Protein AF-A0A3A5ANA4-F1 (afdb_monomer_lite)

pLDDT: mean 90.73, std 12.86, range [38.0, 98.06]

Secondary structure (DSSP, 8-state):
-----S---HHHHHHHHHHHGGGGGG--TT-BGGGSTT--HHHHHHHHHHHHHHHT----HHHHTTTTBHHHHHHHHHHTT---

Foldseek 3Di:
DDDDDPAPDVLLLVLLCVLLPVCSVVQDAPDFCVVRPPDDPVSLVSSVVSLCVVLVDDDDPVLSVLSRHPNSSCVSCVVVVHGD

Radius of gyration: 11.7 Å; chains: 1; bounding box: 28×29×26 Å

Sequence (84 aa):
MMHMPLFSNPKIREILESVLEEYAEEAIAGVPFTELKCWDSMRYVLLVVSVQSTFEVELDESQIVKITTLIGMCEVLKEHGVSP

Structure (mmCIF, N/CA/C/O backbone):
data_AF-A0A3A5ANA4-F1
#
_entry.id   AF-A0A3A5ANA4-F1
#
loop_
_atom_site.group_PDB
_atom_site.id
_atom_site.type_symbol
_atom_site.label_atom_id
_atom_site.label_alt_id
_atom_site.label_comp_id
_atom_site.label_asym_id
_atom_site.label_entity_id
_atom_site.label_seq_id
_atom_site.pdbx_PDB_ins_code
_atom_site.Cartn_x
_atom_site.Cartn_y
_atom_site.Cartn_z
_atom_site.occupancy
_atom_site.B_iso_or_equiv
_atom_site.auth_seq_id
_atom_site.auth_comp_id
_atom_site.auth_asym_id
_atom_site.auth_atom_id
_atom_site.pdbx_PDB_model_num
ATOM 1 N N . MET A 1 1 ? 10.360 15.504 -13.621 1.00 40.44 1 MET A N 1
ATOM 2 C CA . MET A 1 1 ? 8.883 15.475 -13.652 1.00 40.44 1 MET A CA 1
ATOM 3 C C . MET A 1 1 ? 8.418 15.507 -12.209 1.00 40.44 1 MET A C 1
ATOM 5 O O . MET A 1 1 ? 8.853 14.655 -11.454 1.00 40.44 1 MET A O 1
ATOM 9 N N . MET A 1 2 ? 7.652 16.516 -11.793 1.00 38.00 2 MET A N 1
ATOM 10 C CA . MET A 1 2 ? 7.074 16.547 -10.443 1.00 38.00 2 MET A CA 1
ATOM 11 C C . MET A 1 2 ? 5.793 15.710 -10.458 1.00 38.00 2 MET A C 1
ATOM 13 O O . MET A 1 2 ? 4.763 16.184 -10.933 1.00 38.00 2 MET A O 1
ATOM 17 N N . HIS A 1 3 ? 5.859 14.470 -9.973 1.00 49.22 3 HIS A N 1
ATOM 18 C CA . HIS A 1 3 ? 4.656 13.729 -9.611 1.00 49.22 3 HIS A CA 1
ATOM 19 C C . HIS A 1 3 ? 4.130 14.306 -8.291 1.00 49.22 3 HIS A C 1
ATOM 21 O O . HIS A 1 3 ? 4.732 14.146 -7.233 1.00 49.22 3 HIS A O 1
ATOM 27 N N . MET A 1 4 ? 3.030 15.055 -8.376 1.00 45.81 4 MET A N 1
ATOM 28 C CA . MET A 1 4 ? 2.227 15.459 -7.220 1.00 45.81 4 MET A CA 1
ATOM 29 C C . MET A 1 4 ? 1.800 14.190 -6.460 1.00 45.81 4 MET A C 1
ATOM 31 O O . MET A 1 4 ? 1.388 13.228 -7.116 1.00 45.81 4 MET A O 1
ATOM 35 N N . PRO A 1 5 ? 1.903 14.135 -5.122 1.00 53.91 5 PRO A N 1
ATOM 36 C CA . PRO A 1 5 ? 1.673 12.888 -4.415 1.00 53.91 5 PRO A CA 1
ATOM 37 C C . PRO A 1 5 ? 0.175 12.565 -4.418 1.00 53.91 5 PRO A C 1
ATOM 39 O O . PRO A 1 5 ? -0.657 13.395 -4.059 1.00 53.91 5 PRO A O 1
ATOM 42 N N . LEU A 1 6 ? -0.165 11.342 -4.826 1.00 58.72 6 LEU A N 1
ATOM 43 C CA . LEU A 1 6 ? -1.528 10.783 -4.767 1.00 58.72 6 LEU A CA 1
ATOM 44 C C . LEU A 1 6 ? -2.072 10.645 -3.347 1.00 58.72 6 LEU A C 1
ATOM 46 O O . LEU A 1 6 ? -3.255 10.373 -3.160 1.00 58.72 6 LEU A O 1
ATOM 50 N N . PHE A 1 7 ? -1.185 10.796 -2.374 1.00 72.38 7 PHE A N 1
ATOM 51 C CA . PHE A 1 7 ? -1.422 10.608 -0.965 1.00 72.38 7 PHE A CA 1
ATOM 52 C C . PHE A 1 7 ? -0.891 11.830 -0.214 1.00 72.38 7 PHE A C 1
ATOM 54 O O . PHE A 1 7 ? 0.263 12.236 -0.375 1.00 72.38 7 PHE A O 1
ATOM 61 N N . SER A 1 8 ? -1.760 12.450 0.578 1.00 79.38 8 SER A N 1
ATOM 62 C CA . SER A 1 8 ? -1.397 13.533 1.496 1.00 79.38 8 SER A CA 1
ATOM 63 C C . SER A 1 8 ? -0.826 12.993 2.809 1.00 79.38 8 SER A C 1
ATOM 65 O O . SER A 1 8 ? -0.179 13.724 3.561 1.00 79.38 8 SER A O 1
ATOM 67 N N . ASN A 1 9 ? -1.038 11.702 3.067 1.00 88.38 9 ASN A N 1
ATOM 68 C CA . ASN A 1 9 ? -0.644 11.015 4.275 1.00 88.38 9 ASN A CA 1
ATOM 69 C C . ASN A 1 9 ? 0.824 10.561 4.196 1.00 88.38 9 ASN A C 1
ATOM 71 O O . ASN A 1 9 ? 1.164 9.706 3.371 1.00 88.38 9 ASN A O 1
ATOM 75 N N . PRO A 1 10 ? 1.708 11.079 5.068 1.00 91.44 10 PRO A N 1
ATOM 76 C CA . PRO A 1 10 ? 3.125 10.722 5.052 1.00 91.44 10 PRO A CA 1
ATOM 77 C C . PRO A 1 10 ? 3.360 9.235 5.341 1.00 91.44 10 PRO A C 1
ATOM 79 O O . PRO A 1 10 ? 4.299 8.663 4.798 1.00 91.44 10 PRO A O 1
ATOM 82 N N . LYS A 1 11 ? 2.470 8.573 6.093 1.00 94.31 11 LYS A N 1
ATOM 83 C CA . LYS A 1 11 ? 2.589 7.138 6.385 1.00 94.31 11 LYS A CA 1
ATOM 84 C C . LYS A 1 11 ? 2.483 6.271 5.132 1.00 94.31 11 LYS A C 1
ATOM 86 O O . LYS A 1 11 ? 3.117 5.227 5.056 1.00 94.31 11 LYS A O 1
ATOM 91 N N . ILE A 1 12 ? 1.711 6.700 4.128 1.00 93.19 12 ILE A N 1
ATOM 92 C CA . ILE A 1 12 ? 1.645 5.983 2.848 1.00 93.19 12 ILE A CA 1
ATOM 93 C C . ILE A 1 12 ? 3.003 6.028 2.151 1.00 93.19 12 ILE A C 1
ATOM 95 O O . ILE A 1 12 ? 3.448 5.016 1.615 1.00 93.19 12 ILE A O 1
ATOM 99 N N . ARG A 1 13 ? 3.688 7.177 2.206 1.00 91.44 13 ARG A N 1
ATOM 100 C CA . ARG A 1 13 ? 5.048 7.296 1.679 1.00 91.44 13 ARG A CA 1
ATOM 101 C C . ARG A 1 13 ? 5.998 6.337 2.382 1.00 91.44 13 ARG A C 1
ATOM 103 O O . ARG A 1 13 ? 6.691 5.592 1.706 1.00 91.44 13 ARG A O 1
ATOM 110 N N . GLU A 1 14 ? 5.989 6.345 3.712 1.00 94.38 14 GLU A N 1
ATOM 111 C CA . GLU A 1 14 ? 6.868 5.505 4.531 1.00 94.38 14 GLU A CA 1
ATOM 112 C C . GLU A 1 14 ? 6.669 4.013 4.229 1.00 94.38 14 GLU A C 1
ATOM 114 O O . GLU A 1 14 ? 7.644 3.276 4.093 1.00 94.38 14 GLU A O 1
ATOM 119 N N . ILE A 1 15 ? 5.419 3.569 4.043 1.00 96.06 15 ILE A N 1
ATOM 120 C CA . ILE A 1 15 ? 5.117 2.192 3.624 1.00 96.06 15 ILE A CA 1
ATOM 121 C C . ILE A 1 15 ?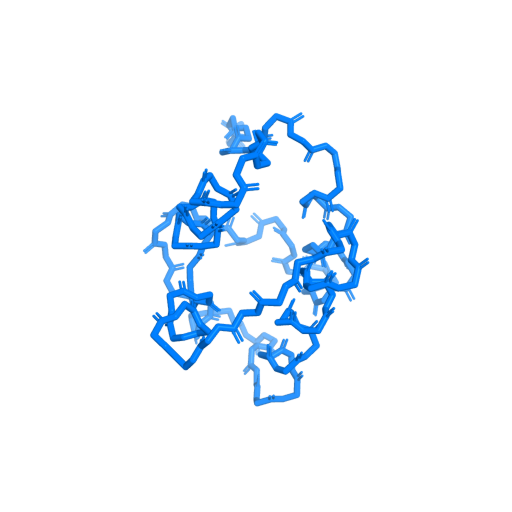 5.740 1.889 2.255 1.00 96.06 15 ILE A C 1
ATOM 123 O O . ILE A 1 15 ? 6.396 0.860 2.099 1.00 96.06 15 ILE A O 1
ATOM 127 N N . LEU A 1 16 ? 5.551 2.764 1.261 1.00 94.44 16 LEU A N 1
ATOM 128 C CA . LEU A 1 16 ? 6.087 2.545 -0.086 1.00 94.44 16 LEU A CA 1
ATOM 129 C C . LEU A 1 16 ? 7.619 2.541 -0.092 1.00 94.44 16 LEU A C 1
ATOM 131 O O . LEU A 1 16 ? 8.208 1.648 -0.688 1.00 94.44 16 LEU A O 1
ATOM 135 N N . GLU A 1 17 ? 8.259 3.479 0.604 1.00 94.25 17 GLU A N 1
ATOM 136 C CA . GLU A 1 17 ? 9.718 3.532 0.763 1.00 94.25 17 GLU A CA 1
ATOM 137 C C . GLU A 1 17 ? 10.253 2.277 1.464 1.00 94.25 17 GLU A C 1
ATOM 139 O O . GLU A 1 17 ? 11.275 1.729 1.055 1.00 94.25 17 GLU A O 1
ATOM 144 N N . SER A 1 18 ? 9.541 1.763 2.470 1.00 95.69 18 SER A N 1
ATOM 145 C CA . SER A 1 18 ? 9.945 0.544 3.175 1.00 95.69 18 SER A CA 1
ATOM 146 C C . SER A 1 18 ? 9.766 -0.732 2.349 1.00 95.69 18 SER A C 1
ATOM 148 O O . SER A 1 18 ? 10.528 -1.676 2.546 1.00 95.69 18 SER A O 1
ATOM 150 N N . VAL A 1 19 ? 8.740 -0.815 1.497 1.00 96.50 19 VAL A N 1
ATOM 151 C CA . VAL A 1 19 ? 8.396 -2.052 0.767 1.00 96.50 19 VAL A CA 1
ATOM 152 C C . VAL A 1 19 ? 9.032 -2.097 -0.623 1.00 96.50 19 VAL A C 1
ATOM 154 O O . VAL A 1 19 ? 9.460 -3.158 -1.083 1.00 96.50 19 VAL A O 1
ATOM 157 N N . LEU A 1 20 ? 9.070 -0.956 -1.308 1.00 94.25 20 LEU A N 1
ATOM 158 C CA . LEU A 1 20 ? 9.577 -0.830 -2.674 1.00 94.25 20 LEU A CA 1
ATOM 159 C C . LEU A 1 20 ? 11.023 -0.332 -2.717 1.00 94.25 20 LEU A C 1
ATOM 161 O O . LEU A 1 20 ? 11.643 -0.421 -3.773 1.00 94.25 20 LEU A O 1
ATOM 165 N N . GLU A 1 21 ? 11.569 0.136 -1.591 1.00 93.25 21 GLU A N 1
ATOM 166 C CA . GLU A 1 21 ? 12.953 0.601 -1.468 1.00 93.25 21 GLU A CA 1
ATOM 167 C C . GLU A 1 21 ? 13.255 1.699 -2.508 1.00 93.25 21 GLU A C 1
ATOM 169 O O . GLU A 1 21 ? 12.524 2.686 -2.611 1.00 93.25 21 GLU A O 1
ATOM 174 N N . GLU A 1 22 ? 14.300 1.528 -3.322 1.00 91.44 22 GLU A N 1
ATOM 175 C CA . GLU A 1 22 ? 14.677 2.466 -4.387 1.00 91.44 22 GLU A CA 1
ATOM 176 C C . GLU A 1 22 ? 13.599 2.645 -5.476 1.00 91.44 22 GLU A C 1
ATOM 178 O O . GLU A 1 22 ? 13.614 3.648 -6.185 1.00 91.44 22 GLU A O 1
ATOM 183 N N . TYR A 1 23 ? 12.632 1.724 -5.583 1.00 90.75 23 TYR A N 1
ATOM 184 C CA . TYR A 1 23 ? 11.550 1.759 -6.577 1.00 90.75 23 TYR A CA 1
ATOM 185 C C . TYR A 1 23 ? 10.303 2.508 -6.086 1.00 90.75 23 TYR A C 1
ATOM 187 O O . TYR A 1 23 ? 9.304 2.574 -6.804 1.00 90.75 23 TYR A O 1
ATOM 195 N N . ALA A 1 24 ? 10.315 3.080 -4.878 1.00 91.12 24 ALA A N 1
ATOM 196 C CA . ALA A 1 24 ? 9.154 3.785 -4.333 1.00 91.12 24 ALA A CA 1
ATOM 197 C C . ALA A 1 24 ? 8.709 4.972 -5.208 1.00 91.12 24 ALA A C 1
ATOM 199 O O . ALA A 1 24 ? 7.514 5.234 -5.333 1.00 91.12 24 ALA A O 1
ATOM 200 N N . GLU A 1 25 ? 9.649 5.655 -5.868 1.00 88.25 25 GLU A N 1
ATOM 201 C CA . GLU A 1 25 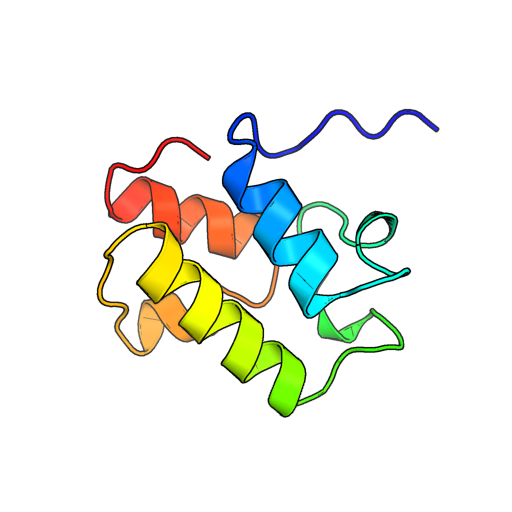? 9.343 6.757 -6.792 1.00 88.25 25 GLU A CA 1
ATOM 202 C C . GLU A 1 25 ? 8.720 6.285 -8.118 1.00 88.25 25 GLU A C 1
ATOM 204 O O . GLU A 1 25 ? 8.071 7.070 -8.812 1.00 88.25 25 GLU A O 1
ATOM 209 N N . GLU A 1 26 ? 8.873 5.004 -8.464 1.00 89.62 26 GLU A N 1
ATOM 210 C CA . GLU A 1 26 ? 8.271 4.391 -9.653 1.00 89.62 26 GLU A CA 1
ATOM 211 C C . GLU A 1 26 ? 6.804 3.979 -9.417 1.00 89.62 26 GLU A C 1
ATOM 213 O O . GLU A 1 26 ? 6.089 3.641 -10.364 1.00 89.62 26 GLU A O 1
ATOM 218 N N . ALA A 1 27 ? 6.317 4.040 -8.170 1.00 88.44 27 ALA A N 1
ATOM 219 C CA . ALA A 1 27 ? 4.929 3.756 -7.815 1.00 88.44 27 ALA A CA 1
ATOM 220 C C . ALA A 1 27 ? 3.979 4.863 -8.314 1.00 88.44 27 ALA A C 1
ATOM 222 O O . ALA A 1 27 ? 3.647 5.820 -7.610 1.00 88.44 27 ALA A O 1
ATOM 223 N N . ILE A 1 28 ? 3.515 4.719 -9.554 1.00 87.62 28 ILE A N 1
ATOM 224 C CA . ILE A 1 28 ? 2.629 5.678 -10.223 1.00 87.62 28 ILE A CA 1
ATOM 225 C C . ILE A 1 28 ? 1.149 5.345 -9.956 1.00 87.62 28 ILE A C 1
ATOM 227 O O . ILE A 1 28 ? 0.758 4.186 -9.807 1.00 87.62 28 ILE A O 1
ATOM 231 N N . ALA A 1 29 ? 0.293 6.375 -9.931 1.00 84.25 29 ALA A N 1
ATOM 232 C CA . ALA A 1 29 ? -1.161 6.226 -9.810 1.00 84.25 29 ALA A CA 1
ATOM 233 C C . ALA A 1 29 ? -1.720 5.186 -10.780 1.00 84.25 29 ALA A C 1
ATOM 235 O O . ALA A 1 29 ? -1.539 5.316 -11.988 1.00 84.25 29 ALA A O 1
ATOM 236 N N . GLY A 1 30 ? -2.467 4.210 -10.265 1.00 83.88 30 GLY A N 1
ATOM 237 C CA . GLY A 1 30 ? -3.218 3.261 -11.090 1.00 83.88 30 GLY A CA 1
ATOM 238 C C . GLY A 1 30 ? -2.361 2.304 -11.922 1.00 83.88 30 GLY A C 1
ATOM 239 O O . GLY A 1 30 ? -2.921 1.426 -12.571 1.00 83.88 30 GLY A O 1
ATOM 240 N N . VAL A 1 31 ? -1.032 2.433 -11.888 1.00 91.50 31 VAL A N 1
ATOM 241 C CA . VAL A 1 31 ? -0.122 1.459 -12.486 1.00 91.50 31 VAL A CA 1
ATOM 242 C C . VAL A 1 31 ? -0.019 0.270 -11.529 1.00 91.50 31 VAL A C 1
ATOM 244 O O . VAL A 1 31 ? 0.199 0.478 -10.330 1.00 91.50 31 VAL A O 1
ATOM 247 N N . PRO A 1 32 ? -0.213 -0.970 -12.013 1.00 95.44 32 PRO A N 1
ATOM 248 C CA . PRO A 1 32 ? -0.016 -2.160 -11.199 1.00 95.44 32 PRO A CA 1
ATOM 249 C C . PRO A 1 32 ? 1.410 -2.239 -10.663 1.00 95.44 32 PRO A C 1
ATOM 251 O O . PRO A 1 32 ? 2.370 -2.069 -11.412 1.00 95.44 32 PRO A O 1
ATOM 254 N N . PHE A 1 33 ? 1.564 -2.579 -9.384 1.00 95.12 33 PHE A N 1
ATOM 255 C CA . PHE A 1 33 ? 2.889 -2.780 -8.798 1.00 95.12 33 PHE A CA 1
ATOM 256 C C . PHE A 1 33 ? 3.655 -3.930 -9.460 1.00 95.12 33 PHE A C 1
ATOM 258 O O . PHE A 1 33 ? 4.875 -3.936 -9.414 1.00 95.12 33 PHE A O 1
ATOM 265 N N . THR A 1 34 ? 2.970 -4.849 -10.150 1.00 95.62 34 THR A N 1
ATOM 266 C CA . THR A 1 34 ? 3.594 -5.914 -10.954 1.00 95.62 34 THR A CA 1
ATOM 267 C C . THR A 1 34 ? 4.473 -5.407 -12.094 1.00 95.62 34 THR A C 1
ATOM 269 O O . THR A 1 34 ? 5.283 -6.174 -12.602 1.00 95.62 34 THR A O 1
ATOM 272 N N . GLU A 1 35 ? 4.328 -4.143 -12.495 1.00 95.12 35 GLU A N 1
ATOM 273 C CA . GLU A 1 35 ? 5.209 -3.501 -13.477 1.00 95.12 35 GLU A CA 1
ATOM 274 C C . GLU A 1 35 ? 6.542 -3.037 -12.857 1.00 95.12 35 GLU A C 1
ATOM 276 O O . GLU A 1 35 ? 7.491 -2.729 -13.580 1.00 95.12 35 GLU A O 1
ATOM 281 N N . LEU A 1 36 ? 6.644 -2.995 -11.522 1.00 93.25 36 LEU A N 1
ATOM 282 C CA . LEU A 1 36 ? 7.878 -2.653 -10.821 1.00 93.25 36 LEU A CA 1
ATOM 283 C C . LEU A 1 36 ? 8.831 -3.846 -10.829 1.00 93.25 36 LEU A C 1
ATOM 285 O O . LEU A 1 36 ? 8.461 -4.967 -10.484 1.00 93.25 36 LEU A O 1
ATOM 289 N N . LYS A 1 37 ? 10.105 -3.595 -11.141 1.00 93.38 37 LYS A N 1
ATOM 290 C CA . LYS A 1 37 ? 11.129 -4.653 -11.215 1.00 93.38 37 LYS A CA 1
ATOM 291 C C . LYS A 1 37 ? 11.347 -5.391 -9.900 1.00 93.38 37 LYS A C 1
ATOM 293 O O . LYS A 1 37 ? 11.743 -6.552 -9.920 1.00 93.38 37 LYS A O 1
ATOM 298 N N . CYS A 1 38 ? 11.136 -4.715 -8.774 1.00 92.94 38 CYS A N 1
ATOM 299 C CA . CYS A 1 38 ? 11.291 -5.320 -7.461 1.00 92.94 38 CYS A CA 1
ATOM 300 C C . CYS A 1 38 ? 10.101 -6.204 -7.074 1.00 92.94 38 CYS A C 1
ATOM 302 O O . CYS A 1 38 ? 10.212 -6.966 -6.119 1.00 92.94 38 CYS A O 1
ATOM 304 N N . TRP A 1 39 ? 8.968 -6.118 -7.774 1.00 97.25 39 TRP A N 1
ATOM 305 C CA . TRP A 1 39 ? 7.726 -6.715 -7.309 1.00 97.25 39 TRP A CA 1
ATOM 306 C C . TRP A 1 39 ? 7.754 -8.242 -7.308 1.00 97.25 39 TRP A C 1
ATOM 308 O O . TRP A 1 39 ? 8.041 -8.892 -8.312 1.00 97.25 39 TRP A O 1
ATOM 318 N N . ASP A 1 40 ? 7.388 -8.814 -6.166 1.00 96.38 40 ASP A N 1
ATOM 319 C CA . ASP A 1 40 ? 7.270 -10.248 -5.955 1.00 96.38 40 ASP A CA 1
ATOM 320 C C . ASP A 1 40 ? 6.184 -10.551 -4.908 1.00 96.38 40 ASP A C 1
ATOM 322 O O . ASP A 1 40 ? 5.569 -9.656 -4.317 1.00 96.38 40 ASP A O 1
ATOM 326 N N . SER A 1 41 ? 5.930 -11.839 -4.672 1.00 96.00 41 SER A N 1
ATOM 327 C CA . SER A 1 41 ? 4.928 -12.279 -3.698 1.00 96.00 41 SER A CA 1
ATOM 328 C C . SER A 1 41 ? 5.250 -11.856 -2.263 1.00 96.00 41 SER A C 1
ATOM 330 O O . SER A 1 41 ? 4.329 -11.679 -1.471 1.00 96.00 41 SER A O 1
ATOM 332 N N . MET A 1 42 ? 6.531 -11.699 -1.909 1.00 96.81 42 MET A N 1
ATOM 333 C CA . MET A 1 42 ? 6.926 -11.265 -0.568 1.00 96.81 42 MET A CA 1
ATOM 334 C C . MET A 1 42 ? 6.601 -9.784 -0.375 1.00 96.81 42 MET A C 1
ATOM 336 O O . MET A 1 42 ? 5.991 -9.425 0.628 1.00 96.81 42 MET A O 1
ATOM 340 N N . ARG A 1 43 ? 6.929 -8.931 -1.350 1.00 96.88 43 ARG A N 1
ATOM 341 C CA . ARG A 1 43 ? 6.598 -7.499 -1.317 1.00 96.88 43 ARG A CA 1
ATOM 342 C C . ARG A 1 43 ? 5.103 -7.246 -1.297 1.00 96.88 43 ARG A C 1
ATOM 344 O O . ARG A 1 43 ? 4.663 -6.366 -0.565 1.00 96.88 43 ARG A O 1
ATOM 351 N N . TYR A 1 44 ? 4.318 -8.046 -2.014 1.00 97.44 44 TYR A N 1
ATOM 352 C CA . TYR A 1 44 ? 2.863 -7.967 -1.914 1.00 97.44 44 TYR A CA 1
ATOM 353 C C . TYR A 1 44 ? 2.369 -8.220 -0.482 1.00 97.44 44 TYR A C 1
ATOM 355 O O . TYR A 1 44 ? 1.627 -7.408 0.070 1.00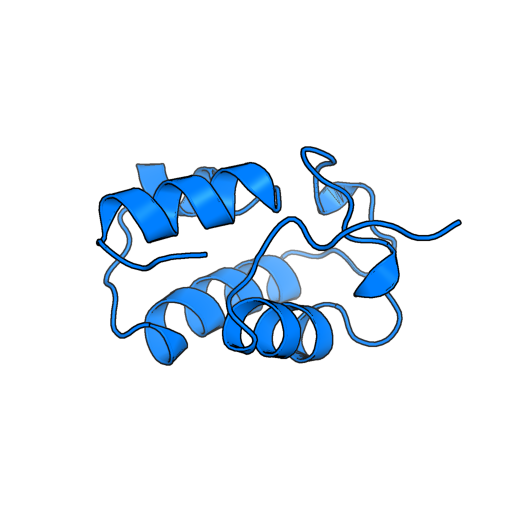 97.44 44 TYR A O 1
ATOM 363 N N . VAL A 1 45 ? 2.827 -9.306 0.151 1.00 97.75 45 VAL A N 1
ATOM 364 C CA . VAL A 1 45 ? 2.462 -9.627 1.541 1.00 97.75 45 VAL A CA 1
ATOM 365 C C . VAL A 1 45 ? 2.938 -8.535 2.498 1.00 97.75 45 VAL A C 1
ATOM 367 O O . VAL A 1 45 ? 2.170 -8.098 3.354 1.00 97.75 45 VAL A O 1
ATOM 370 N N . LEU A 1 46 ? 4.173 -8.055 2.338 1.00 97.94 46 LEU A N 1
ATOM 371 C CA . LEU A 1 46 ? 4.721 -6.976 3.157 1.00 97.94 46 LEU A CA 1
ATOM 372 C C . LEU A 1 46 ? 3.910 -5.689 3.013 1.00 97.94 46 LEU A C 1
ATOM 374 O O . LEU A 1 46 ? 3.645 -5.045 4.025 1.00 97.94 46 LEU A O 1
ATOM 378 N N . LEU A 1 47 ? 3.472 -5.333 1.803 1.00 98.00 47 LEU A N 1
ATOM 379 C CA . LEU A 1 47 ? 2.632 -4.161 1.574 1.00 98.00 47 LEU A CA 1
ATOM 380 C C . LEU A 1 47 ? 1.314 -4.266 2.342 1.00 98.00 47 LEU A C 1
ATOM 382 O O . LEU A 1 47 ? 0.973 -3.364 3.104 1.00 98.00 47 LEU A O 1
ATOM 386 N N . VAL A 1 48 ? 0.607 -5.387 2.189 1.00 98.06 48 VAL A N 1
ATOM 387 C CA . VAL A 1 48 ? 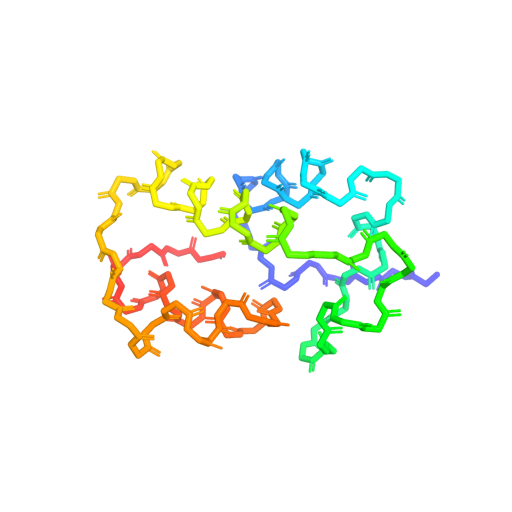-0.678 -5.636 2.861 1.00 98.06 48 VAL A CA 1
ATOM 388 C C . VAL A 1 48 ? -0.520 -5.581 4.384 1.00 98.06 48 VAL A C 1
ATOM 390 O O . VAL A 1 48 ? -1.258 -4.863 5.059 1.00 98.06 48 VAL A O 1
ATOM 393 N N . VAL A 1 49 ? 0.485 -6.270 4.933 1.00 97.88 49 VAL A N 1
ATOM 394 C CA . VAL A 1 49 ? 0.757 -6.278 6.380 1.00 97.88 49 VAL A CA 1
ATOM 395 C C . VAL A 1 49 ? 1.154 -4.888 6.885 1.00 97.88 49 VAL A C 1
ATOM 397 O O . VAL A 1 49 ? 0.721 -4.476 7.964 1.00 97.88 49 VAL A O 1
ATOM 400 N N . SER A 1 50 ? 1.943 -4.137 6.114 1.00 98.00 50 SER A N 1
ATOM 401 C CA . SER A 1 50 ? 2.371 -2.782 6.480 1.00 98.00 50 SER A CA 1
ATOM 402 C C . SER A 1 50 ? 1.189 -1.820 6.512 1.00 98.00 50 SER A C 1
ATOM 404 O O . SER A 1 50 ? 1.078 -1.031 7.445 1.00 98.00 50 SER A O 1
ATOM 406 N N . VAL A 1 51 ? 0.261 -1.925 5.558 1.00 97.50 51 VAL A N 1
ATOM 407 C CA . VAL A 1 51 ? -0.984 -1.144 5.542 1.00 97.50 51 VAL A CA 1
ATOM 408 C C . VAL A 1 51 ? -1.846 -1.469 6.764 1.00 97.50 51 VAL A C 1
ATOM 410 O O . VAL A 1 51 ? -2.214 -0.556 7.504 1.00 97.50 51 VAL A O 1
ATOM 413 N N . GLN A 1 52 ? -2.111 -2.753 7.019 1.00 97.94 52 GLN A N 1
ATOM 414 C CA . GLN A 1 52 ? -2.907 -3.192 8.171 1.00 97.94 52 GLN A CA 1
ATOM 415 C C . GLN A 1 52 ? -2.322 -2.710 9.500 1.00 97.94 52 GLN A C 1
ATOM 417 O O . GLN A 1 52 ? -3.030 -2.130 10.320 1.00 97.94 52 GLN A O 1
ATOM 422 N N . SER A 1 53 ? -1.020 -2.913 9.705 1.00 97.81 53 SER A N 1
ATOM 423 C CA . SER A 1 53 ? -0.353 -2.550 10.959 1.00 97.81 53 SER A CA 1
ATOM 424 C C . SER A 1 53 ? -0.217 -1.036 11.151 1.00 97.81 53 SER A C 1
ATOM 426 O O . SER A 1 53 ? -0.425 -0.543 12.253 1.00 97.81 53 SER A O 1
ATOM 428 N N . THR A 1 54 ? 0.084 -0.279 10.093 1.00 97.56 54 THR A N 1
ATOM 429 C CA . THR A 1 54 ? 0.338 1.174 10.180 1.00 97.56 54 THR A CA 1
ATOM 430 C C . THR A 1 54 ? -0.926 1.995 10.436 1.00 97.56 54 THR A C 1
ATOM 432 O O . THR A 1 54 ? -0.864 3.067 11.059 1.00 97.56 54 THR A O 1
ATOM 435 N N . PHE A 1 55 ? -2.061 1.511 9.931 1.00 96.81 55 PHE A N 1
ATOM 436 C CA . PHE A 1 55 ? -3.359 2.171 10.049 1.00 96.81 55 PHE A CA 1
ATOM 437 C C . PHE A 1 55 ? -4.313 1.473 11.020 1.00 96.81 55 PHE A C 1
ATOM 439 O O . PHE A 1 55 ? -5.428 1.954 11.191 1.00 96.81 55 PHE A O 1
ATOM 446 N N . GLU A 1 56 ? -3.868 0.392 11.666 1.00 97.19 56 GLU A N 1
ATOM 447 C CA . GLU A 1 56 ? -4.662 -0.409 12.608 1.00 97.19 56 GLU A CA 1
ATOM 448 C C . GLU A 1 56 ? -6.001 -0.869 11.998 1.00 97.19 56 GLU A C 1
ATOM 450 O O . GLU A 1 56 ? -7.055 -0.809 12.631 1.00 97.19 56 GLU A O 1
ATOM 455 N N . VAL A 1 57 ? -5.955 -1.319 10.737 1.00 96.56 57 VAL A N 1
ATOM 456 C CA . VAL A 1 57 ? -7.119 -1.810 9.983 1.00 96.56 57 VAL A CA 1
ATOM 457 C C . VAL A 1 57 ? -7.031 -3.316 9.754 1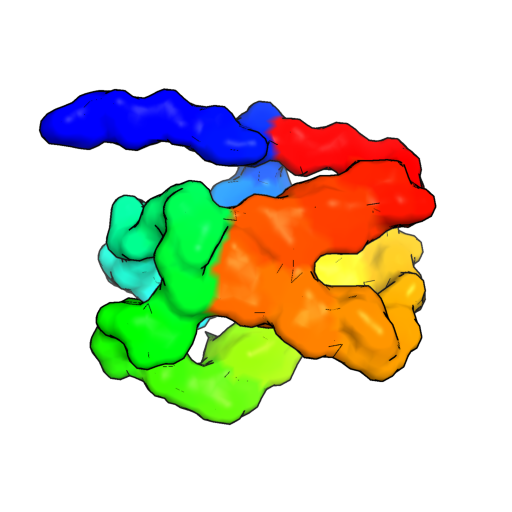.00 96.56 57 VAL A C 1
ATOM 459 O O . VAL A 1 57 ? -5.949 -3.865 9.540 1.00 96.56 57 VAL A O 1
ATOM 462 N N . GLU A 1 58 ? -8.181 -3.985 9.749 1.00 97.06 58 GLU A N 1
ATOM 463 C CA . GLU A 1 58 ? -8.318 -5.367 9.283 1.00 97.06 58 GLU A CA 1
ATOM 464 C C . GLU A 1 58 ? -8.873 -5.358 7.861 1.00 97.06 58 GLU A C 1
ATOM 466 O O . GLU A 1 58 ? -9.869 -4.684 7.603 1.00 97.06 58 GLU A O 1
ATOM 471 N N . LEU A 1 59 ? -8.228 -6.089 6.950 1.00 97.50 59 LEU A N 1
ATOM 472 C CA . LEU A 1 59 ? -8.627 -6.163 5.547 1.00 97.50 59 LEU A CA 1
ATOM 473 C C . LEU A 1 59 ? -9.201 -7.537 5.228 1.00 97.50 59 LEU A C 1
ATOM 475 O O . LEU A 1 59 ? -8.622 -8.560 5.601 1.00 97.50 5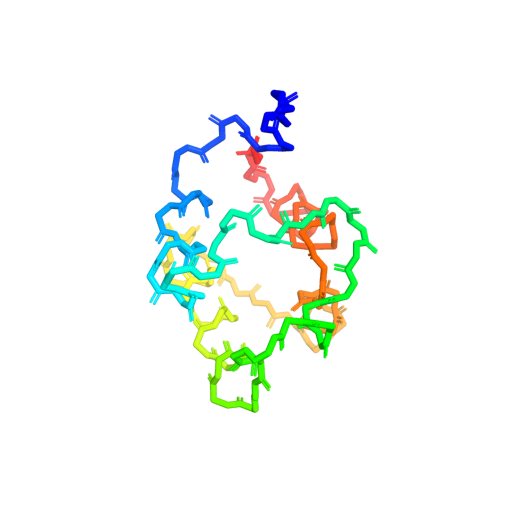9 LEU A O 1
ATOM 479 N N . ASP A 1 60 ? -10.303 -7.559 4.489 1.00 97.00 60 ASP A N 1
ATOM 480 C CA . ASP A 1 60 ? -10.828 -8.793 3.912 1.00 97.00 60 ASP A CA 1
ATOM 481 C C . ASP A 1 60 ? -10.172 -9.135 2.560 1.00 97.00 60 ASP A C 1
ATOM 483 O O . ASP A 1 60 ? -9.422 -8.350 1.973 1.00 97.00 60 ASP A O 1
ATOM 487 N N . GLU A 1 61 ? -10.470 -10.328 2.035 1.00 96.31 61 GLU A N 1
ATOM 488 C CA . GLU A 1 61 ? -9.926 -10.803 0.757 1.00 96.31 61 GLU A CA 1
ATOM 489 C C . GLU A 1 61 ? -10.220 -9.846 -0.412 1.00 96.31 61 GLU A C 1
ATOM 491 O O . GLU A 1 61 ? -9.367 -9.645 -1.279 1.00 96.31 61 GLU A O 1
ATOM 496 N N . SER A 1 62 ? -11.402 -9.221 -0.433 1.00 96.62 62 SER A N 1
ATOM 497 C CA . SER A 1 62 ? -11.824 -8.303 -1.497 1.00 96.62 62 SER A CA 1
ATOM 498 C C . SER A 1 62 ? -11.067 -6.974 -1.460 1.00 96.62 62 SER A C 1
ATOM 500 O O . SER A 1 62 ? -10.851 -6.348 -2.500 1.00 96.62 62 SER A O 1
ATOM 502 N N . GLN A 1 63 ? -10.629 -6.553 -0.278 1.00 97.69 63 GLN A N 1
ATOM 503 C CA . GLN A 1 63 ? -9.813 -5.360 -0.087 1.00 97.69 63 GLN A CA 1
ATOM 504 C C . GLN A 1 63 ? -8.341 -5.652 -0.378 1.00 97.69 63 GLN A C 1
ATOM 506 O O . GLN A 1 63 ? -7.683 -4.873 -1.068 1.00 97.69 63 GLN A O 1
ATOM 511 N N . ILE A 1 64 ? -7.839 -6.808 0.057 1.00 97.19 64 ILE A N 1
ATOM 512 C CA . ILE A 1 64 ? -6.459 -7.251 -0.180 1.00 97.19 64 ILE A CA 1
ATOM 513 C C . ILE A 1 64 ? -6.132 -7.286 -1.683 1.00 97.19 64 ILE A C 1
ATOM 515 O O . ILE A 1 64 ? -5.074 -6.803 -2.098 1.00 97.19 64 ILE A O 1
ATOM 519 N N . VAL A 1 65 ? -7.048 -7.763 -2.534 1.00 96.19 65 VAL A N 1
ATOM 520 C CA . VAL A 1 65 ? -6.832 -7.791 -3.998 1.00 96.19 65 VAL A CA 1
ATOM 521 C C . VAL A 1 65 ? -6.772 -6.398 -4.644 1.00 96.19 65 VAL A C 1
ATOM 523 O O . VAL A 1 65 ? -6.182 -6.245 -5.717 1.00 96.19 65 VAL A O 1
ATOM 526 N N . LYS A 1 66 ? -7.331 -5.363 -3.999 1.00 96.44 66 LYS A N 1
ATOM 527 C CA . LYS A 1 66 ? -7.243 -3.968 -4.470 1.00 96.44 66 LYS A CA 1
ATOM 528 C C . LYS A 1 66 ? -5.884 -3.332 -4.164 1.00 96.44 66 LYS A C 1
ATOM 530 O O . LYS A 1 66 ? -5.500 -2.386 -4.852 1.00 96.44 66 LYS A O 1
ATOM 535 N N . ILE A 1 67 ? -5.117 -3.856 -3.200 1.00 96.19 67 ILE A N 1
ATOM 536 C CA . ILE A 1 67 ? -3.764 -3.373 -2.842 1.00 96.19 67 ILE A CA 1
ATOM 537 C C . ILE A 1 67 ? -2.720 -3.884 -3.855 1.00 96.19 67 ILE A C 1
ATOM 539 O O . ILE A 1 67 ? -1.689 -4.463 -3.532 1.00 96.19 67 ILE A O 1
ATOM 543 N N . THR A 1 68 ? -3.014 -3.688 -5.134 1.00 95.19 68 THR A N 1
ATOM 544 C CA . THR A 1 68 ? -2.148 -4.000 -6.281 1.00 95.19 68 THR A CA 1
ATOM 545 C C . THR A 1 68 ? -1.788 -2.745 -7.072 1.00 95.19 68 THR A C 1
ATOM 547 O O . THR A 1 68 ? -0.928 -2.788 -7.948 1.00 95.19 68 THR A O 1
ATOM 550 N N . THR A 1 69 ? -2.418 -1.617 -6.736 1.00 95.19 69 THR A N 1
ATOM 551 C CA . THR A 1 69 ? -2.105 -0.279 -7.235 1.00 95.19 69 THR A CA 1
ATOM 552 C C . THR A 1 69 ? -2.171 0.715 -6.081 1.00 95.19 69 THR A C 1
ATOM 554 O O . THR A 1 69 ? -2.854 0.493 -5.077 1.00 95.19 69 THR A O 1
ATOM 557 N N . LEU A 1 70 ? -1.529 1.867 -6.255 1.00 93.50 70 LEU A N 1
ATOM 558 C CA . LEU A 1 70 ? -1.607 2.961 -5.291 1.00 93.50 70 LEU A CA 1
ATOM 559 C C . LEU A 1 70 ? -3.032 3.523 -5.141 1.00 93.50 70 LEU A C 1
ATOM 561 O O . LEU A 1 70 ? -3.447 3.865 -4.040 1.00 93.50 70 LEU A O 1
ATOM 565 N N . ILE A 1 71 ? -3.804 3.573 -6.232 1.00 94.06 71 ILE A N 1
ATOM 566 C CA . ILE A 1 71 ? -5.205 4.022 -6.191 1.00 94.06 71 ILE A CA 1
ATOM 567 C C . ILE A 1 71 ? -6.047 3.048 -5.370 1.00 94.06 71 ILE A C 1
ATOM 569 O O . ILE A 1 71 ? -6.736 3.485 -4.453 1.00 94.06 71 ILE A O 1
ATOM 573 N N . GLY A 1 72 ? -5.946 1.746 -5.648 1.00 95.75 72 GLY A N 1
ATOM 574 C CA . GLY A 1 72 ? -6.710 0.732 -4.924 1.00 95.75 72 GLY A CA 1
ATOM 575 C C . GLY A 1 72 ? -6.365 0.693 -3.435 1.00 95.75 72 GLY A C 1
ATOM 576 O O . GLY A 1 72 ? -7.261 0.604 -2.601 1.00 95.75 72 GLY A O 1
ATOM 577 N N . MET A 1 73 ? -5.089 0.877 -3.077 1.00 95.62 73 MET A N 1
ATOM 578 C CA . MET A 1 73 ? -4.684 1.040 -1.677 1.00 95.62 73 MET A CA 1
ATOM 579 C C . MET A 1 73 ? -5.331 2.274 -1.025 1.00 95.62 73 MET A C 1
ATOM 581 O O . MET A 1 73 ? -5.870 2.176 0.075 1.00 95.62 73 MET A O 1
ATOM 585 N N . CYS A 1 74 ? -5.327 3.429 -1.699 1.00 94.44 74 CYS A N 1
ATOM 586 C CA . CYS A 1 74 ? -5.976 4.642 -1.192 1.00 94.44 74 CYS A CA 1
ATOM 587 C C . CYS A 1 74 ? -7.502 4.495 -1.071 1.00 94.44 74 CYS A C 1
ATOM 589 O O . CYS A 1 74 ? -8.097 5.065 -0.159 1.00 94.44 74 CYS A O 1
ATOM 591 N N . GLU A 1 75 ? -8.149 3.768 -1.982 1.00 95.12 75 GLU A N 1
ATOM 592 C CA . GLU A 1 75 ? -9.584 3.467 -1.914 1.00 95.12 75 GLU A CA 1
ATOM 593 C C . GLU A 1 75 ? -9.912 2.606 -0.696 1.00 95.12 75 GLU A C 1
ATOM 595 O O . GLU A 1 75 ? -10.784 2.983 0.084 1.00 95.12 75 GLU A O 1
ATOM 600 N N . VAL A 1 76 ? -9.155 1.529 -0.473 1.00 96.62 76 VAL A N 1
ATOM 601 C CA . VAL A 1 76 ? -9.294 0.680 0.719 1.00 96.62 76 VAL A CA 1
ATOM 602 C C . VAL A 1 76 ? -9.116 1.505 1.994 1.00 96.62 76 VAL A C 1
ATOM 604 O O . VAL A 1 76 ? -9.954 1.459 2.885 1.00 96.62 76 VAL A O 1
ATOM 607 N N . LEU A 1 77 ? -8.079 2.340 2.077 1.00 95.88 77 LEU A N 1
ATOM 608 C CA . LEU A 1 77 ? -7.861 3.190 3.252 1.00 95.88 77 LEU A CA 1
ATOM 609 C C . LEU A 1 77 ? -9.027 4.160 3.510 1.00 95.88 77 LEU A C 1
ATOM 611 O O . LEU A 1 77 ? -9.449 4.320 4.657 1.00 95.88 77 LEU A O 1
ATOM 615 N N . LYS A 1 78 ? -9.609 4.745 2.456 1.00 95.31 78 LYS A N 1
ATOM 616 C CA . LYS A 1 78 ? -10.808 5.591 2.578 1.00 95.31 78 LYS A CA 1
ATOM 617 C C . LYS A 1 78 ? -12.023 4.816 3.084 1.00 95.31 78 LYS A C 1
ATOM 619 O O . LYS A 1 78 ? -12.782 5.376 3.873 1.00 95.31 78 LYS A O 1
ATOM 624 N N . GLU A 1 79 ? -12.207 3.561 2.668 1.00 96.31 79 GLU A N 1
ATOM 625 C CA . GLU A 1 79 ? -13.281 2.686 3.175 1.00 96.31 79 GLU A CA 1
ATOM 626 C C . GLU A 1 79 ? -13.177 2.495 4.702 1.00 96.31 79 GLU A C 1
ATOM 628 O O . GLU A 1 79 ? -14.199 2.415 5.381 1.00 96.31 79 GLU A O 1
ATOM 633 N N . HIS A 1 80 ? -11.961 2.535 5.257 1.00 96.25 80 HIS A N 1
ATOM 634 C CA . HIS A 1 80 ? -11.693 2.481 6.701 1.00 96.25 80 HIS A CA 1
ATOM 635 C C . HIS A 1 80 ? -11.633 3.857 7.395 1.00 96.25 80 HIS A C 1
ATOM 637 O O . HIS A 1 80 ? -11.255 3.947 8.562 1.00 96.25 80 HIS A O 1
ATOM 643 N N . GLY A 1 81 ? -11.995 4.947 6.712 1.00 95.25 81 GLY A N 1
ATOM 644 C CA . GLY A 1 81 ? -11.978 6.299 7.286 1.00 95.25 81 GLY A CA 1
ATOM 645 C C . GLY A 1 81 ? -10.582 6.917 7.429 1.00 95.25 81 GLY A C 1
ATOM 646 O O . GLY A 1 81 ? -10.436 7.965 8.061 1.00 95.25 81 GLY A O 1
ATOM 647 N N . VAL A 1 82 ? -9.556 6.312 6.828 1.00 93.50 82 VAL A N 1
ATOM 648 C CA . VAL A 1 82 ? -8.208 6.878 6.757 1.00 93.50 82 VAL A CA 1
ATOM 649 C C . VAL A 1 82 ? -8.148 7.849 5.582 1.00 93.50 82 VAL A C 1
ATOM 651 O O . VAL A 1 82 ? -8.494 7.499 4.457 1.00 93.50 82 VAL A O 1
ATOM 654 N N . SER A 1 83 ? -7.680 9.075 5.828 1.00 90.19 83 SER A N 1
ATOM 655 C CA . SER A 1 83 ? -7.357 10.009 4.746 1.00 90.19 83 SER A CA 1
ATOM 656 C C . SER A 1 83 ? -6.016 9.610 4.125 1.00 90.19 83 SER A C 1
ATOM 658 O O . SER A 1 83 ? -5.011 9.643 4.845 1.00 90.19 83 SER A O 1
ATOM 660 N N . PRO A 1 84 ? -5.974 9.235 2.835 1.00 82.19 84 PRO A N 1
ATOM 661 C CA . PRO A 1 84 ? -4.731 8.924 2.154 1.00 82.19 84 PRO A CA 1
ATOM 662 C C . PRO A 1 84 ? -3.925 10.169 1.791 1.00 82.19 84 PRO A C 1
ATOM 664 O O . PRO A 1 84 ? -4.452 11.298 1.663 1.00 82.19 84 PRO A O 1
#